Protein AF-H5TYV7-F1 (afdb_monomer)

Radius of gyration: 31.27 Å; Cα contacts (8 Å, |Δi|>4): 71; chains: 1; bounding box: 65×19×109 Å

Solvent-accessible surface area (backbone atoms only — not comparable to full-atom values): 7148 Å² total; per-residue (Å²): 141,59,70,66,67,58,66,39,67,44,71,56,95,59,32,36,39,39,29,73,84,49,53,80,91,67,43,47,66,68,70,84,56,56,87,91,61,62,60,73,48,46,64,88,51,83,47,75,66,42,45,50,51,18,51,52,52,53,51,50,47,46,50,57,33,50,53,50,51,49,54,49,48,52,54,40,50,52,54,46,50,53,52,50,52,52,51,49,53,51,50,52,52,51,52,50,53,53,50,52,51,52,52,52,51,50,53,54,60,73,65,54,77,71,84,76,77,74,82,82,77,134

pLDDT: mean 80.81, std 11.49, range [45.03, 92.44]

Structure (mmCIF, N/CA/C/O backbone):
data_AF-H5TYV7-F1
#
_entry.id   AF-H5TYV7-F1
#
loop_
_atom_site.group_PDB
_atom_site.id
_atom_site.type_symbol
_atom_site.label_atom_id
_atom_site.label_alt_id
_atom_site.label_comp_id
_atom_site.label_asym_id
_atom_site.label_entity_id
_atom_site.label_seq_id
_atom_site.pdbx_PDB_ins_code
_atom_site.Cartn_x
_atom_site.Cartn_y
_atom_site.Cartn_z
_atom_site.occupancy
_atom_site.B_iso_or_equiv
_atom_site.auth_seq_id
_atom_site.auth_comp_id
_atom_site.auth_asym_id
_atom_site.auth_atom_id
_atom_site.pdbx_PDB_model_num
ATOM 1 N N . MET A 1 1 ? -1.244 -3.823 26.826 1.00 45.03 1 MET A N 1
ATOM 2 C CA . MET A 1 1 ? -0.157 -3.272 25.990 1.00 45.03 1 MET A CA 1
ATOM 3 C C . MET A 1 1 ? -0.680 -3.182 24.553 1.00 45.03 1 MET A C 1
ATOM 5 O O . MET A 1 1 ? -0.466 -4.097 23.782 1.00 45.03 1 MET A O 1
ATOM 9 N N . TRP A 1 2 ? -1.477 -2.151 24.234 1.00 47.97 2 TRP A N 1
ATOM 10 C CA . TRP A 1 2 ? -2.261 -2.050 22.974 1.00 47.97 2 TRP A CA 1
ATOM 11 C C . TRP A 1 2 ? -1.951 -0.782 22.172 1.00 47.97 2 TRP A C 1
ATOM 13 O O . TRP A 1 2 ? -1.969 -0.792 20.945 1.00 47.97 2 TRP A O 1
ATOM 23 N N . VAL A 1 3 ? -1.565 0.280 22.885 1.00 54.06 3 VAL A N 1
ATOM 24 C CA . VAL A 1 3 ? -1.019 1.523 22.328 1.00 54.06 3 VAL A CA 1
ATOM 25 C C . VAL A 1 3 ? 0.097 1.276 21.294 1.00 54.06 3 VAL A C 1
ATOM 27 O O . VAL A 1 3 ? 0.045 1.922 20.253 1.00 54.06 3 VAL A O 1
ATOM 30 N N . PRO A 1 4 ? 1.027 0.304 21.470 1.00 57.38 4 PRO A N 1
ATOM 31 C CA . PRO A 1 4 ? 2.107 0.100 20.502 1.00 57.38 4 PRO A CA 1
ATOM 32 C C . PRO A 1 4 ? 1.628 -0.351 19.117 1.00 57.38 4 PRO A C 1
ATOM 34 O O . PRO A 1 4 ? 2.273 -0.039 18.124 1.00 57.38 4 PRO A O 1
ATOM 37 N N . LEU A 1 5 ? 0.505 -1.074 19.027 1.00 59.94 5 LEU A N 1
ATOM 38 C CA . LEU A 1 5 ? 0.009 -1.620 17.758 1.00 59.94 5 LEU A CA 1
ATOM 39 C C . LEU A 1 5 ? -0.611 -0.529 16.880 1.00 59.94 5 LEU A C 1
ATOM 41 O O . LEU A 1 5 ? -0.325 -0.478 15.685 1.00 59.94 5 LEU A O 1
ATOM 45 N N . ALA A 1 6 ? -1.386 0.379 17.480 1.00 62.41 6 ALA A N 1
ATOM 46 C CA . ALA A 1 6 ? -2.004 1.502 16.773 1.00 62.41 6 ALA A CA 1
ATOM 47 C C . ALA A 1 6 ? -0.965 2.518 16.265 1.00 62.41 6 ALA A C 1
ATOM 49 O O . ALA A 1 6 ? -1.133 3.093 15.192 1.00 62.41 6 ALA A O 1
ATOM 50 N N . THR A 1 7 ? 0.129 2.708 17.007 1.00 67.69 7 THR A N 1
ATOM 51 C CA . THR A 1 7 ? 1.205 3.641 16.641 1.00 67.69 7 THR A CA 1
ATOM 52 C C . THR A 1 7 ? 2.333 2.990 15.841 1.00 67.69 7 THR A C 1
ATOM 54 O O . THR A 1 7 ? 3.234 3.692 15.395 1.00 67.69 7 THR A O 1
ATOM 57 N N . SER A 1 8 ? 2.322 1.663 15.670 1.00 75.06 8 SER A N 1
ATOM 58 C CA . SER A 1 8 ? 3.354 0.967 14.896 1.00 75.06 8 SER A CA 1
ATOM 59 C C . SER A 1 8 ? 3.230 1.286 13.411 1.00 75.06 8 SER A C 1
ATOM 61 O O . SER A 1 8 ? 2.139 1.208 12.833 1.00 75.06 8 SER A O 1
ATOM 63 N N . THR A 1 9 ? 4.361 1.604 12.789 1.00 80.31 9 THR A N 1
ATOM 64 C CA . THR A 1 9 ? 4.436 1.736 11.339 1.00 80.31 9 THR A CA 1
ATOM 65 C C . THR A 1 9 ? 4.253 0.373 10.671 1.00 80.31 9 THR A C 1
ATOM 67 O O . THR A 1 9 ? 4.702 -0.661 11.173 1.00 80.31 9 THR A O 1
ATOM 70 N N . MET A 1 10 ? 3.533 0.361 9.555 1.00 84.06 10 MET A N 1
ATOM 71 C CA . MET A 1 10 ? 3.347 -0.791 8.679 1.00 84.06 10 MET A CA 1
ATOM 72 C C . MET A 1 10 ? 4.396 -0.706 7.589 1.00 84.06 10 MET A C 1
ATOM 74 O O . MET A 1 10 ? 4.349 0.185 6.750 1.00 84.06 10 MET A O 1
ATOM 78 N N . ARG A 1 11 ? 5.369 -1.612 7.638 1.00 84.44 11 ARG A N 1
ATOM 79 C CA . ARG A 1 11 ? 6.464 -1.661 6.674 1.00 84.44 11 ARG A CA 1
ATOM 80 C C . ARG A 1 11 ? 6.561 -3.043 6.062 1.00 84.44 11 ARG A C 1
ATOM 82 O O . ARG A 1 11 ? 6.361 -4.042 6.755 1.00 84.44 11 ARG A O 1
ATOM 89 N N . ALA A 1 12 ? 6.893 -3.072 4.784 1.00 83.25 12 ALA A N 1
ATOM 90 C CA . ALA A 1 12 ? 7.288 -4.253 4.035 1.00 83.25 12 ALA A CA 1
ATOM 91 C C . ALA A 1 12 ? 8.548 -3.909 3.218 1.00 83.25 12 ALA A C 1
ATOM 93 O O . ALA A 1 12 ? 8.926 -2.735 3.143 1.00 83.25 12 ALA A O 1
ATOM 94 N N . PRO A 1 13 ? 9.253 -4.895 2.639 1.00 82.75 13 PRO A N 1
ATOM 95 C CA . PRO A 1 13 ? 10.381 -4.610 1.758 1.00 82.75 13 PRO A CA 1
ATOM 96 C C . PRO A 1 13 ? 9.969 -3.633 0.646 1.00 82.75 13 PRO A C 1
ATOM 98 O O . PRO A 1 13 ? 9.086 -3.938 -0.147 1.00 82.75 13 PRO A O 1
ATOM 101 N N . GLY A 1 14 ? 10.577 -2.443 0.627 1.00 82.38 14 GLY A N 1
ATOM 102 C CA . GLY A 1 14 ? 10.293 -1.406 -0.370 1.00 82.38 14 GLY A CA 1
ATOM 103 C C . GLY A 1 14 ? 8.958 -0.666 -0.216 1.00 82.38 14 GLY A C 1
ATOM 104 O O . GLY A 1 14 ? 8.595 0.054 -1.137 1.00 82.38 14 GLY A O 1
ATOM 105 N N . VAL A 1 15 ? 8.229 -0.810 0.902 1.00 88.88 15 VAL A N 1
ATOM 106 C CA . VAL A 1 15 ? 6.930 -0.140 1.134 1.00 88.88 15 VAL A CA 1
ATOM 107 C C . VAL A 1 15 ? 6.815 0.369 2.578 1.00 88.88 15 VAL A C 1
ATOM 109 O O . VAL A 1 15 ? 7.063 -0.381 3.529 1.00 88.88 15 VAL A O 1
ATOM 112 N N . ASP A 1 16 ? 6.390 1.621 2.762 1.00 89.50 16 ASP A N 1
ATOM 113 C CA . ASP A 1 16 ? 6.038 2.212 4.062 1.00 89.50 16 ASP A CA 1
ATOM 114 C C . ASP A 1 16 ? 4.606 2.772 4.021 1.00 89.50 16 ASP A C 1
ATOM 116 O O . ASP A 1 16 ? 4.333 3.793 3.391 1.00 89.50 16 ASP A O 1
ATOM 120 N N . SER A 1 17 ? 3.683 2.101 4.713 1.00 85.62 17 SER A N 1
ATOM 121 C CA . SER A 1 17 ? 2.264 2.481 4.816 1.00 85.62 17 SER A CA 1
ATOM 122 C C . SER A 1 17 ? 1.972 3.384 6.023 1.00 85.62 17 SER A C 1
ATOM 124 O O . SER A 1 17 ? 0.809 3.665 6.338 1.00 85.62 17 SER A O 1
ATOM 126 N N . GLY A 1 18 ? 3.005 3.799 6.764 1.00 84.88 18 GLY A N 1
ATOM 127 C CA . GLY A 1 18 ? 2.864 4.621 7.959 1.00 84.88 18 GLY A CA 1
ATOM 128 C C . GLY A 1 18 ? 2.090 3.932 9.090 1.00 84.88 18 GLY A C 1
ATOM 129 O O . GLY A 1 18 ? 2.070 2.709 9.221 1.00 84.88 18 GLY A O 1
ATOM 130 N N . THR A 1 19 ? 1.487 4.725 9.975 1.00 84.38 19 THR A N 1
ATOM 131 C CA . THR A 1 19 ? 0.671 4.221 11.099 1.00 84.38 19 THR A CA 1
ATOM 132 C C . THR A 1 19 ? -0.787 4.027 10.684 1.00 84.38 19 THR A C 1
ATOM 134 O O . THR A 1 19 ? -1.163 4.385 9.577 1.00 84.38 19 THR A O 1
ATOM 137 N N . ILE A 1 20 ? -1.655 3.518 11.566 1.00 78.94 20 ILE A N 1
ATOM 138 C CA . ILE A 1 20 ? -3.090 3.351 11.249 1.00 78.94 20 ILE A CA 1
ATOM 139 C C . ILE A 1 20 ? -3.824 4.679 10.955 1.00 78.94 20 ILE A C 1
ATOM 141 O O . ILE A 1 20 ? -4.906 4.689 10.374 1.00 78.94 20 ILE A O 1
ATOM 145 N N . PHE A 1 21 ? -3.245 5.808 11.368 1.00 79.06 21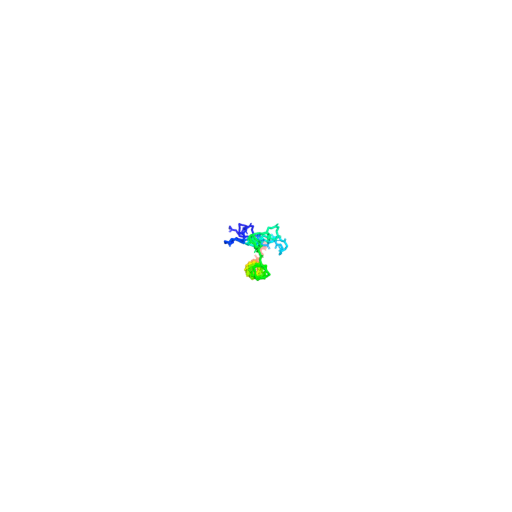 PHE A N 1
ATOM 146 C CA . PHE A 1 21 ? -3.786 7.145 11.114 1.00 79.06 21 PHE A CA 1
ATOM 147 C C . PHE A 1 21 ? -3.233 7.774 9.830 1.00 79.06 21 PHE A C 1
ATOM 149 O O . PHE A 1 21 ? -3.669 8.858 9.449 1.00 79.06 21 PHE A O 1
ATOM 156 N N . ALA A 1 22 ? -2.265 7.121 9.183 1.00 80.81 22 ALA A N 1
ATOM 157 C CA . ALA A 1 22 ? -1.712 7.564 7.915 1.00 80.81 22 ALA A CA 1
ATOM 158 C C . ALA A 1 22 ? -2.784 7.504 6.817 1.00 80.81 22 ALA A C 1
ATOM 160 O O . ALA A 1 22 ? -3.526 6.529 6.709 1.00 80.81 22 ALA A O 1
ATOM 161 N N . SER A 1 23 ? -2.855 8.546 5.995 1.00 79.81 23 SER A N 1
ATOM 162 C CA . SER A 1 23 ? -3.632 8.538 4.757 1.00 79.81 23 SER A CA 1
ATOM 163 C C . SER A 1 23 ? -2.800 7.964 3.616 1.00 79.81 23 SER A C 1
ATOM 165 O O . SER A 1 23 ? -1.569 8.000 3.663 1.00 79.81 23 SER A O 1
ATOM 167 N N . SER A 1 24 ? -3.469 7.526 2.551 1.00 81.00 24 SER A N 1
ATOM 168 C CA . SER A 1 24 ? -2.813 7.030 1.335 1.00 81.00 24 SER A CA 1
ATOM 169 C C . SER A 1 24 ? -1.791 8.003 0.741 1.00 81.00 24 SER A C 1
ATOM 171 O O . SER A 1 24 ? -0.786 7.581 0.188 1.00 81.00 24 SER A O 1
ATOM 173 N N . SER A 1 25 ? -1.982 9.309 0.942 1.00 80.44 25 SER A N 1
ATOM 174 C CA . SER A 1 25 ? -1.044 10.360 0.524 1.00 80.44 25 SER A CA 1
ATOM 175 C C . SER A 1 25 ? 0.311 10.342 1.241 1.00 80.44 25 SER A C 1
ATOM 177 O O . SER A 1 25 ? 1.225 11.045 0.827 1.00 80.44 25 SER A O 1
ATOM 179 N N . SER A 1 26 ? 0.423 9.620 2.356 1.00 83.00 26 SER A N 1
ATOM 180 C CA . SER A 1 26 ? 1.662 9.491 3.134 1.00 83.00 26 SER A CA 1
ATOM 181 C C . SER A 1 26 ? 2.363 8.152 2.931 1.00 83.00 26 SER A C 1
ATOM 183 O O . SER A 1 26 ? 3.434 7.944 3.498 1.00 83.00 26 SER A O 1
ATOM 185 N N . TRP A 1 27 ? 1.769 7.246 2.152 1.00 87.31 27 TRP A N 1
ATOM 186 C CA . TRP A 1 27 ? 2.379 5.961 1.848 1.00 87.31 27 TRP A CA 1
ATOM 187 C C . TRP A 1 27 ? 3.469 6.145 0.805 1.00 87.31 27 TRP A C 1
ATOM 189 O O . TRP A 1 27 ? 3.318 6.915 -0.145 1.00 87.31 27 TRP A O 1
ATOM 199 N N . THR A 1 28 ? 4.573 5.437 0.988 1.00 87.19 28 THR A N 1
ATOM 200 C CA . THR A 1 28 ? 5.702 5.481 0.066 1.00 87.19 28 THR A CA 1
ATOM 201 C C . THR A 1 28 ? 6.072 4.077 -0.375 1.00 87.19 28 THR A C 1
ATOM 203 O O . THR A 1 28 ? 5.902 3.102 0.360 1.00 87.19 28 THR A O 1
ATOM 206 N N . TYR A 1 29 ? 6.588 3.978 -1.594 1.00 89.75 29 TYR A N 1
ATOM 207 C CA . TYR A 1 29 ? 7.198 2.762 -2.102 1.00 89.75 29 TYR A CA 1
ATOM 208 C C . TYR A 1 29 ? 8.507 3.101 -2.811 1.00 89.75 29 TYR A C 1
ATOM 210 O O . TYR A 1 29 ? 8.720 4.227 -3.267 1.00 89.75 29 TYR A O 1
ATOM 218 N N . SER A 1 30 ? 9.408 2.131 -2.864 1.00 87.19 30 SER A N 1
ATOM 219 C CA . SER A 1 30 ? 10.651 2.236 -3.616 1.00 87.19 30 SER A CA 1
ATOM 220 C C . SER A 1 30 ? 10.368 1.967 -5.090 1.00 87.19 30 SER A C 1
ATOM 222 O O . SER A 1 30 ? 10.192 0.815 -5.490 1.00 87.19 30 SER A O 1
ATOM 224 N N . SER A 1 31 ? 10.327 3.036 -5.881 1.00 81.50 31 SER A N 1
ATOM 225 C CA . SER A 1 31 ? 10.328 2.940 -7.339 1.00 81.50 31 SER A CA 1
ATOM 226 C C . SER A 1 31 ? 11.694 2.447 -7.825 1.00 81.50 31 SER A C 1
ATOM 228 O O . SER A 1 31 ? 12.729 2.795 -7.252 1.00 81.50 31 SER A O 1
ATOM 230 N N . SER A 1 32 ? 11.702 1.614 -8.861 1.00 79.81 32 SER A N 1
ATOM 231 C CA . SER A 1 32 ? 12.925 1.270 -9.599 1.00 79.81 32 SER A CA 1
ATOM 232 C C . SER A 1 32 ? 13.035 2.016 -10.925 1.00 79.81 32 SER A C 1
ATOM 234 O O . SER A 1 32 ? 13.976 1.761 -11.670 1.00 79.81 32 SER A O 1
ATOM 236 N N . PHE A 1 33 ? 12.056 2.857 -11.252 1.00 80.38 33 PHE A N 1
ATOM 237 C CA . PHE A 1 33 ? 12.051 3.661 -12.459 1.00 80.38 33 PHE A CA 1
ATOM 238 C C . PHE A 1 33 ? 12.414 5.099 -12.087 1.00 80.38 33 PHE A C 1
ATOM 240 O O . PHE A 1 33 ? 11.647 5.792 -11.418 1.00 80.38 33 PHE A O 1
ATOM 247 N N . ASP A 1 34 ? 13.588 5.563 -12.513 1.00 79.12 34 ASP A N 1
ATOM 248 C CA . ASP A 1 34 ? 13.968 6.960 -12.311 1.00 79.12 34 ASP A CA 1
ATOM 249 C C . ASP A 1 34 ? 13.505 7.813 -13.492 1.00 79.12 34 ASP A C 1
ATOM 251 O O . ASP A 1 34 ? 14.145 7.881 -14.541 1.00 79.12 34 ASP A O 1
ATOM 255 N N . ALA A 1 35 ? 12.388 8.513 -13.303 1.00 73.44 35 ALA A N 1
ATOM 256 C CA . ALA A 1 35 ? 11.871 9.443 -14.300 1.00 73.44 35 ALA A CA 1
ATOM 257 C C . ALA A 1 35 ? 12.838 10.609 -14.605 1.00 73.44 35 ALA A C 1
ATOM 259 O O . ALA A 1 35 ? 12.701 11.244 -15.652 1.00 73.44 35 ALA A O 1
ATOM 260 N N . ASN A 1 36 ? 13.802 10.903 -13.723 1.00 77.00 36 ASN A N 1
ATOM 261 C CA . ASN A 1 36 ? 14.783 11.971 -13.927 1.00 77.00 36 ASN A CA 1
ATOM 262 C C . ASN A 1 36 ? 15.999 11.524 -14.748 1.00 77.00 36 ASN A C 1
ATOM 264 O O . ASN A 1 36 ? 16.693 12.386 -15.285 1.00 77.00 36 ASN A O 1
ATOM 268 N N . ASP A 1 37 ? 16.243 10.215 -14.874 1.00 77.31 37 ASP A N 1
ATOM 269 C CA . ASP A 1 37 ? 17.359 9.659 -15.645 1.00 77.31 37 ASP A CA 1
ATOM 270 C C . ASP A 1 37 ? 16.899 8.597 -16.650 1.00 77.31 37 ASP A C 1
ATOM 272 O O . ASP A 1 37 ? 17.291 7.429 -16.641 1.00 77.31 37 ASP A O 1
ATOM 276 N N . THR A 1 38 ? 16.075 9.047 -17.593 1.00 79.25 38 THR A N 1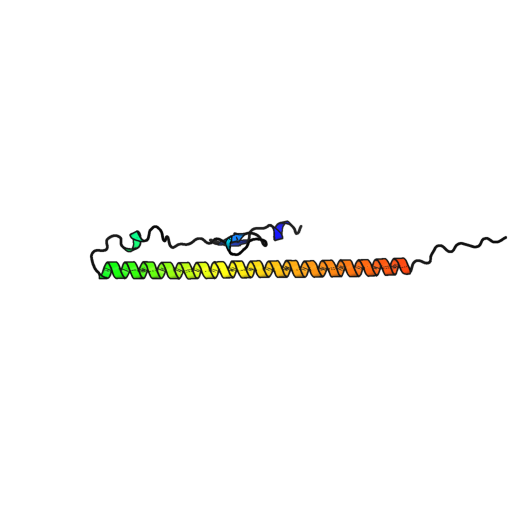
ATOM 277 C CA . THR A 1 38 ? 15.690 8.239 -18.758 1.00 79.25 38 THR A CA 1
ATOM 278 C C . THR A 1 38 ? 16.791 8.165 -19.820 1.00 79.25 38 THR A C 1
ATOM 280 O O . THR A 1 38 ? 16.638 7.453 -20.811 1.00 79.25 38 THR A O 1
ATOM 283 N N . SER A 1 39 ? 17.904 8.885 -19.636 1.00 80.31 39 SER A N 1
ATOM 284 C CA . SER A 1 39 ? 18.986 8.978 -20.622 1.00 80.31 39 SER A CA 1
ATOM 285 C C . SER A 1 39 ? 19.718 7.649 -20.818 1.00 80.31 39 SER A C 1
ATOM 287 O O . SER A 1 39 ? 20.107 7.318 -21.937 1.00 80.31 39 SER A O 1
ATOM 289 N N . SER A 1 40 ? 19.792 6.849 -19.752 1.00 82.69 40 SER A N 1
ATOM 290 C CA . SER A 1 40 ? 20.361 5.499 -19.733 1.00 82.69 40 SER A CA 1
ATOM 291 C C . SER A 1 40 ? 19.733 4.541 -20.755 1.00 82.69 40 SER A C 1
ATOM 293 O O . SER A 1 40 ? 20.430 3.685 -21.295 1.00 82.69 40 SER A O 1
ATOM 295 N N . TYR A 1 41 ? 18.450 4.712 -21.091 1.00 80.81 41 TYR A N 1
ATOM 296 C CA . TYR A 1 41 ? 17.756 3.883 -22.086 1.00 80.81 41 TYR A CA 1
ATOM 297 C C . TYR A 1 41 ? 18.170 4.178 -23.529 1.00 80.81 41 TYR A C 1
ATOM 299 O O . TYR A 1 41 ? 17.928 3.364 -24.418 1.00 80.81 41 TYR A O 1
ATOM 307 N N . TYR A 1 42 ? 18.777 5.338 -23.770 1.00 84.19 42 TYR A N 1
ATOM 308 C CA . TYR A 1 42 ? 19.174 5.802 -25.099 1.00 84.19 42 TYR A CA 1
ATOM 309 C C . TYR A 1 42 ? 20.694 5.928 -25.238 1.00 84.19 42 TYR A C 1
ATOM 311 O O . TYR A 1 42 ? 21.178 6.412 -26.265 1.00 84.19 42 TYR A O 1
ATOM 319 N N . ASP A 1 43 ? 21.450 5.510 -24.220 1.00 86.06 43 ASP A N 1
ATOM 320 C CA . ASP A 1 43 ? 22.902 5.609 -24.237 1.00 86.06 43 ASP A CA 1
ATOM 321 C C . ASP A 1 43 ? 23.487 4.744 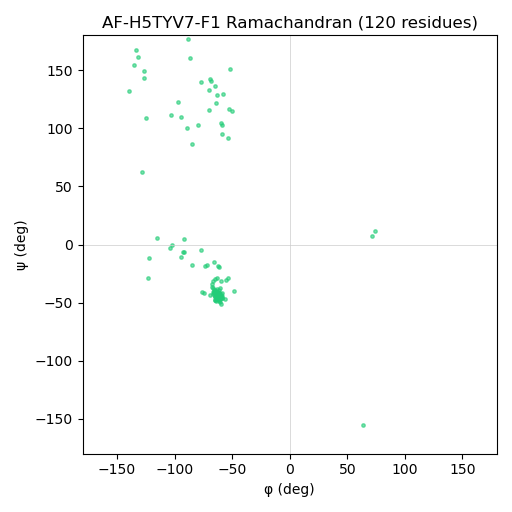-25.365 1.00 86.06 43 ASP A C 1
ATOM 323 O O . ASP A 1 43 ? 23.141 3.574 -25.538 1.00 86.06 43 ASP A O 1
ATOM 327 N N . GLY A 1 44 ? 24.338 5.351 -26.191 1.00 80.56 44 GLY A N 1
ATOM 328 C CA . GLY A 1 44 ? 24.911 4.706 -27.376 1.00 80.56 44 GLY A CA 1
ATOM 329 C C . GLY A 1 44 ? 23.948 4.461 -28.549 1.00 80.56 44 GLY A C 1
ATOM 330 O O . GLY A 1 44 ? 24.357 3.820 -29.519 1.00 80.56 44 GLY A O 1
ATOM 331 N N . ALA A 1 45 ? 22.708 4.966 -28.517 1.00 84.38 45 ALA A N 1
ATOM 332 C CA . ALA A 1 45 ? 21.767 4.805 -29.627 1.00 84.38 45 ALA A CA 1
ATOM 333 C C . ALA A 1 45 ? 22.271 5.518 -30.895 1.00 84.38 45 ALA A C 1
ATOM 335 O O . ALA A 1 45 ? 22.505 6.728 -30.902 1.00 84.38 45 ALA A O 1
ATOM 336 N N . SER A 1 46 ? 22.431 4.767 -31.987 1.00 87.38 46 SER A N 1
ATOM 337 C CA . SER A 1 46 ? 23.001 5.274 -33.248 1.00 87.38 46 SER A CA 1
ATOM 338 C C . SER A 1 46 ? 22.070 5.107 -34.449 1.00 87.38 46 SER A C 1
ATOM 340 O O . SER A 1 46 ? 22.300 5.694 -35.508 1.00 87.38 46 SER A O 1
ATOM 342 N N . SER A 1 47 ? 20.996 4.335 -34.281 1.00 89.31 47 SER A N 1
ATOM 343 C CA . SER A 1 47 ? 19.991 4.056 -35.298 1.00 89.31 47 SER A CA 1
ATOM 344 C C . SER A 1 47 ? 18.569 4.252 -34.767 1.00 89.31 47 SER A C 1
ATOM 346 O O . SER A 1 47 ? 18.317 4.235 -33.563 1.00 89.31 47 SER A O 1
ATOM 348 N N . GLU A 1 48 ? 17.607 4.398 -35.679 1.00 86.75 48 GLU A N 1
ATOM 349 C CA . GLU A 1 48 ? 16.181 4.478 -35.331 1.00 86.75 48 GLU A CA 1
ATOM 350 C C . GLU A 1 48 ? 15.692 3.215 -34.597 1.00 86.75 48 GLU A C 1
ATOM 352 O O . GLU A 1 48 ? 14.834 3.292 -33.718 1.00 86.75 48 GLU A O 1
ATOM 357 N N . ALA A 1 49 ? 16.285 2.057 -34.908 1.00 89.31 49 ALA A N 1
ATOM 358 C CA . ALA A 1 49 ? 16.002 0.808 -34.213 1.00 89.31 49 ALA A CA 1
ATOM 359 C C . ALA A 1 49 ? 16.473 0.843 -32.749 1.00 89.31 49 ALA A C 1
ATOM 361 O O . ALA A 1 49 ? 15.724 0.409 -31.875 1.00 89.31 49 ALA A O 1
ATOM 362 N N . ASP A 1 50 ? 17.652 1.411 -32.471 1.00 86.81 50 ASP A N 1
ATOM 363 C CA . ASP A 1 50 ? 18.184 1.537 -31.105 1.00 86.81 50 ASP A CA 1
ATOM 364 C C . ASP A 1 50 ? 17.314 2.469 -30.258 1.00 86.81 50 ASP A C 1
ATOM 366 O O . ASP A 1 50 ? 16.983 2.156 -29.117 1.00 86.81 50 ASP A O 1
ATOM 370 N N . ILE A 1 51 ? 16.873 3.589 -30.842 1.00 87.25 51 ILE A N 1
ATOM 371 C CA . ILE A 1 51 ? 15.973 4.537 -30.172 1.00 87.25 51 ILE A CA 1
ATOM 372 C C . ILE A 1 51 ? 14.641 3.859 -29.841 1.00 87.25 51 ILE A C 1
ATOM 374 O O . ILE A 1 51 ? 14.116 4.019 -28.739 1.00 87.25 51 ILE A O 1
ATOM 378 N N . ARG A 1 52 ? 14.091 3.078 -30.777 1.00 89.69 52 ARG A N 1
ATOM 379 C CA . ARG A 1 52 ? 12.844 2.342 -30.553 1.00 89.69 52 ARG A CA 1
ATOM 380 C C . ARG A 1 52 ? 12.995 1.275 -29.469 1.00 89.69 52 ARG A C 1
ATOM 382 O O . ARG A 1 52 ? 12.099 1.148 -28.640 1.00 89.69 52 ARG A O 1
ATOM 389 N N . ALA A 1 53 ? 14.111 0.550 -29.455 1.00 87.44 53 ALA A N 1
ATOM 390 C CA . ALA A 1 53 ? 14.405 -0.443 -28.426 1.00 87.44 53 ALA A CA 1
ATOM 391 C C . ALA A 1 53 ? 14.559 0.203 -27.037 1.00 87.44 53 ALA A C 1
ATOM 393 O O . ALA A 1 53 ? 13.989 -0.294 -26.068 1.00 87.44 53 ALA A O 1
ATOM 394 N N . GLY A 1 54 ? 15.253 1.342 -26.950 1.00 87.31 54 GLY A N 1
ATOM 395 C CA . GLY A 1 54 ? 15.371 2.129 -25.719 1.00 87.31 54 GLY A CA 1
ATOM 396 C C . GLY A 1 54 ? 14.020 2.632 -25.208 1.00 87.31 54 GLY A C 1
ATOM 397 O O . GLY A 1 54 ? 13.702 2.495 -24.026 1.00 87.31 54 GLY A O 1
ATOM 398 N N . ALA A 1 55 ? 13.172 3.131 -26.111 1.00 87.06 55 ALA A N 1
ATOM 399 C CA . ALA A 1 55 ? 11.816 3.550 -25.771 1.00 87.06 55 ALA A CA 1
ATOM 400 C C . ALA A 1 55 ? 10.975 2.383 -25.231 1.00 87.06 55 ALA A C 1
ATOM 402 O O . ALA A 1 55 ? 10.333 2.523 -24.190 1.00 87.06 55 ALA A O 1
ATOM 403 N N . GLU A 1 56 ? 11.011 1.223 -25.888 1.00 89.25 56 GLU A N 1
ATOM 404 C CA . GLU A 1 56 ? 10.285 0.026 -25.451 1.00 89.25 56 GLU A CA 1
ATOM 405 C C . GLU A 1 56 ? 10.763 -0.467 -24.077 1.00 89.25 56 GLU A C 1
ATOM 407 O O . GLU A 1 56 ? 9.932 -0.766 -23.219 1.00 89.25 56 GLU A O 1
ATOM 412 N N . ALA A 1 57 ? 12.076 -0.451 -23.824 1.00 87.62 57 ALA A N 1
ATOM 413 C CA . ALA A 1 57 ? 12.648 -0.780 -22.519 1.00 87.62 57 ALA A CA 1
ATOM 414 C C . ALA A 1 57 ? 12.190 0.196 -21.422 1.00 87.62 57 ALA A C 1
ATOM 416 O O . ALA A 1 57 ? 11.741 -0.240 -20.363 1.00 87.62 57 ALA A O 1
ATOM 417 N N . SER A 1 58 ? 12.213 1.506 -21.695 1.00 87.38 58 SER A N 1
ATOM 418 C CA . SER A 1 58 ? 11.757 2.515 -20.729 1.00 87.38 58 SER A CA 1
ATOM 419 C C . SER A 1 58 ? 10.268 2.376 -20.391 1.00 87.38 58 SER A C 1
ATOM 421 O O . SER A 1 58 ? 9.876 2.517 -19.235 1.00 87.38 58 SER A O 1
ATOM 423 N N . ILE A 1 59 ? 9.432 2.043 -21.382 1.00 88.12 59 ILE A N 1
ATOM 424 C CA . ILE A 1 59 ? 7.993 1.824 -21.192 1.00 88.12 59 ILE A CA 1
ATOM 425 C C . ILE A 1 59 ? 7.749 0.548 -20.391 1.00 88.12 59 ILE A C 1
ATOM 427 O O . ILE A 1 59 ? 6.904 0.542 -19.497 1.00 88.12 59 ILE A O 1
ATOM 431 N N . HIS A 1 60 ? 8.474 -0.526 -20.699 1.00 89.62 60 HIS A N 1
ATOM 432 C CA . HIS A 1 60 ? 8.363 -1.784 -19.973 1.00 89.62 60 HIS A CA 1
ATOM 433 C C . HIS A 1 60 ? 8.730 -1.611 -18.493 1.00 89.62 60 HIS A C 1
ATOM 435 O O . HIS A 1 60 ? 7.975 -2.041 -17.620 1.00 89.62 60 HIS A O 1
ATOM 441 N N . ASP A 1 61 ? 9.839 -0.932 -18.200 1.00 87.81 61 ASP A N 1
ATOM 442 C CA . ASP A 1 61 ? 10.258 -0.664 -16.823 1.00 87.81 61 ASP A CA 1
ATOM 443 C C . ASP A 1 61 ? 9.280 0.256 -16.093 1.00 87.81 61 ASP A C 1
ATOM 445 O O . ASP A 1 61 ? 8.962 0.010 -14.928 1.00 87.81 61 ASP A O 1
ATOM 449 N N . TRP A 1 62 ? 8.749 1.270 -16.779 1.00 86.56 62 TRP A N 1
ATOM 450 C CA . TRP A 1 62 ? 7.715 2.140 -16.228 1.00 86.56 62 TRP A CA 1
ATOM 451 C C . TRP A 1 62 ? 6.440 1.364 -15.874 1.00 86.56 62 TRP A C 1
ATOM 453 O O . TRP A 1 62 ? 5.921 1.514 -14.770 1.00 86.56 62 TRP A O 1
ATOM 463 N N . LEU A 1 63 ? 5.958 0.487 -16.760 1.00 89.25 63 LEU A N 1
ATOM 464 C CA . LEU A 1 63 ? 4.797 -0.368 -16.485 1.00 89.25 63 LEU A CA 1
ATOM 465 C C . LEU A 1 63 ? 5.057 -1.317 -15.310 1.00 89.25 63 LEU A C 1
ATOM 467 O O . LEU A 1 63 ? 4.228 -1.424 -14.410 1.00 89.25 63 LEU A O 1
ATOM 471 N N . ALA A 1 64 ? 6.230 -1.950 -15.270 1.00 88.56 64 ALA A N 1
ATOM 472 C CA . ALA A 1 64 ? 6.617 -2.824 -14.167 1.00 88.56 64 ALA A CA 1
ATOM 473 C C . ALA A 1 64 ? 6.734 -2.076 -12.827 1.00 88.56 64 ALA A C 1
ATOM 475 O O . ALA A 1 64 ? 6.573 -2.675 -11.759 1.00 88.56 64 ALA A O 1
ATOM 476 N N . ASP A 1 65 ? 7.066 -0.785 -12.856 1.00 88.44 65 ASP A N 1
ATOM 477 C CA . ASP A 1 65 ? 7.096 0.072 -11.673 1.00 88.44 65 ASP A CA 1
ATOM 478 C C . ASP A 1 65 ? 5.691 0.487 -11.224 1.00 88.44 65 ASP A C 1
ATOM 480 O O . ASP A 1 65 ? 5.385 0.410 -10.034 1.00 88.44 65 ASP A O 1
ATOM 484 N N . VAL A 1 66 ? 4.805 0.817 -12.169 1.00 86.31 66 VAL A N 1
ATOM 485 C CA . VAL A 1 66 ? 3.381 1.084 -11.905 1.00 86.31 66 VAL A CA 1
ATOM 486 C C . VAL A 1 66 ? 2.707 -0.127 -11.262 1.00 86.31 66 VAL A C 1
ATOM 488 O O . VAL A 1 66 ? 2.027 0.033 -10.247 1.00 86.31 66 VAL A O 1
ATOM 491 N N . ASP A 1 67 ? 2.937 -1.332 -11.784 1.00 88.19 67 ASP A N 1
ATOM 492 C CA . ASP A 1 67 ? 2.385 -2.568 -11.216 1.00 88.19 67 ASP A CA 1
ATOM 493 C C . ASP A 1 67 ? 2.884 -2.809 -9.783 1.00 88.19 67 ASP A C 1
ATOM 495 O O . ASP A 1 67 ? 2.112 -3.192 -8.899 1.00 88.19 67 ASP A O 1
ATOM 499 N N . ARG A 1 68 ? 4.164 -2.524 -9.505 1.00 85.56 68 ARG A N 1
ATOM 500 C CA . ARG A 1 68 ? 4.708 -2.574 -8.137 1.00 85.56 68 ARG A CA 1
ATOM 501 C C . ARG A 1 68 ? 4.096 -1.517 -7.228 1.00 85.56 68 ARG A C 1
ATOM 503 O O . ARG A 1 68 ? 3.797 -1.825 -6.075 1.00 85.56 68 ARG A O 1
ATOM 510 N N . GLY A 1 69 ? 3.886 -0.304 -7.730 1.00 85.62 69 GLY A N 1
ATOM 511 C CA . GLY A 1 69 ? 3.199 0.763 -7.008 1.00 85.62 69 GLY A CA 1
ATOM 512 C C . GLY A 1 69 ? 1.757 0.388 -6.657 1.00 85.62 69 GLY A C 1
ATOM 513 O O . GLY A 1 69 ? 1.327 0.611 -5.526 1.00 85.62 69 GLY A O 1
ATOM 514 N N . ALA A 1 70 ? 1.031 -0.243 -7.583 1.00 87.12 70 ALA A N 1
ATOM 515 C CA . ALA A 1 70 ? -0.325 -0.740 -7.355 1.00 87.12 70 ALA A CA 1
ATOM 516 C C . ALA A 1 70 ? -0.352 -1.862 -6.304 1.00 87.12 70 ALA A C 1
ATOM 518 O O . ALA A 1 70 ? -1.097 -1.772 -5.332 1.00 87.12 70 ALA A O 1
ATOM 519 N N . ALA A 1 71 ? 0.531 -2.858 -6.421 1.00 86.81 71 ALA A N 1
ATOM 520 C CA . ALA A 1 71 ? 0.646 -3.923 -5.424 1.00 86.81 71 ALA A CA 1
ATOM 521 C C . ALA A 1 71 ? 1.024 -3.384 -4.029 1.00 86.81 71 ALA A C 1
ATOM 523 O O . ALA A 1 71 ? 0.520 -3.860 -3.009 1.00 86.81 71 ALA A O 1
ATOM 524 N N . ALA A 1 72 ? 1.892 -2.368 -3.970 1.00 87.81 72 ALA A N 1
ATOM 525 C CA . ALA A 1 72 ? 2.229 -1.680 -2.729 1.00 87.81 72 ALA A CA 1
ATOM 526 C C . ALA A 1 72 ? 1.012 -0.956 -2.137 1.00 87.81 72 ALA A C 1
ATOM 528 O O . ALA A 1 72 ? 0.791 -1.040 -0.929 1.00 87.81 72 ALA A O 1
ATOM 529 N N . PHE A 1 73 ? 0.216 -0.277 -2.966 1.00 87.44 73 PHE A N 1
ATOM 530 C CA . PHE A 1 73 ? -1.019 0.374 -2.538 1.00 87.44 73 PHE A CA 1
ATOM 531 C C . PHE A 1 73 ? -2.022 -0.633 -1.965 1.00 87.44 73 PHE A C 1
ATOM 533 O O . PHE A 1 73 ? -2.493 -0.426 -0.848 1.00 87.44 73 PHE A O 1
ATOM 540 N N . ASP A 1 74 ? -2.281 -1.737 -2.668 1.00 87.75 74 ASP A N 1
ATOM 541 C CA . ASP A 1 74 ? -3.215 -2.779 -2.224 1.00 87.75 74 ASP A CA 1
ATOM 542 C C . ASP A 1 74 ? -2.779 -3.387 -0.886 1.00 87.75 74 ASP A C 1
ATOM 544 O O . ASP A 1 74 ? -3.585 -3.520 0.035 1.00 87.75 74 ASP A O 1
ATOM 548 N N . TYR A 1 75 ? -1.479 -3.661 -0.721 1.00 87.94 75 TYR A N 1
ATOM 549 C CA . TYR A 1 75 ? -0.927 -4.116 0.557 1.00 87.94 75 TYR A CA 1
ATOM 550 C C . TYR A 1 75 ? -1.180 -3.111 1.692 1.00 87.94 75 TYR A C 1
ATOM 552 O O . TYR A 1 75 ? -1.546 -3.492 2.810 1.00 87.94 75 TYR A O 1
ATOM 560 N N . CYS A 1 76 ? -0.970 -1.818 1.428 1.00 87.62 76 CYS A N 1
ATOM 561 C CA . CYS A 1 76 ? -1.206 -0.767 2.415 1.00 87.62 76 CYS A CA 1
ATOM 562 C C . CYS A 1 76 ? -2.692 -0.675 2.783 1.00 87.62 76 CYS A C 1
ATOM 564 O O . CYS A 1 76 ? -3.018 -0.573 3.969 1.00 87.62 76 CYS A O 1
ATOM 566 N N . ASP A 1 77 ? -3.576 -0.728 1.787 1.00 88.62 77 ASP A N 1
ATOM 567 C CA . ASP A 1 77 ? -5.021 -0.622 1.970 1.00 88.62 77 ASP A CA 1
ATOM 568 C C . ASP A 1 77 ? -5.576 -1.807 2.765 1.00 88.62 77 ASP A C 1
ATOM 570 O O . ASP A 1 77 ? -6.248 -1.613 3.783 1.00 88.62 77 ASP A O 1
ATOM 574 N N . GLU A 1 78 ? -5.191 -3.030 2.398 1.00 87.94 78 GLU A N 1
ATOM 575 C CA . GLU A 1 78 ? -5.595 -4.243 3.107 1.00 87.94 78 GLU A CA 1
ATOM 576 C C . GLU A 1 78 ? -5.129 -4.201 4.567 1.00 87.94 78 GLU A C 1
ATOM 578 O O . GLU A 1 78 ? -5.913 -4.432 5.493 1.00 87.94 78 GLU A O 1
ATOM 583 N N . ARG A 1 79 ? -3.879 -3.790 4.819 1.00 85.44 79 ARG A N 1
ATOM 584 C CA . ARG A 1 79 ? -3.347 -3.712 6.186 1.00 85.44 79 ARG A CA 1
ATOM 585 C C . ARG A 1 79 ? -4.035 -2.643 7.034 1.00 85.44 79 ARG A C 1
ATOM 587 O O . ARG A 1 79 ? -4.246 -2.857 8.236 1.00 85.44 79 ARG A O 1
ATOM 594 N N . HIS A 1 80 ? -4.376 -1.501 6.440 1.00 86.69 80 HIS A N 1
ATOM 595 C CA . HIS A 1 80 ? -5.148 -0.445 7.101 1.00 86.69 80 HIS A CA 1
ATOM 596 C C . HIS A 1 80 ? -6.576 -0.900 7.399 1.00 86.69 80 HIS A C 1
ATOM 598 O O . HIS A 1 80 ? -7.062 -0.669 8.510 1.00 86.69 80 HIS A O 1
ATOM 604 N N . SER A 1 81 ? -7.221 -1.583 6.454 1.00 85.62 81 SER A N 1
ATOM 605 C CA . SER A 1 81 ? -8.553 -2.166 6.621 1.00 85.62 81 SER A CA 1
ATOM 606 C C . SER A 1 81 ? -8.578 -3.179 7.769 1.00 85.62 81 SER A C 1
ATOM 608 O O . SER A 1 81 ? -9.341 -3.013 8.726 1.00 85.62 81 SER A O 1
ATOM 610 N N . ASP A 1 82 ? -7.648 -4.135 7.775 1.00 84.31 82 ASP A N 1
ATOM 611 C CA . ASP A 1 82 ? -7.506 -5.150 8.824 1.00 84.31 82 ASP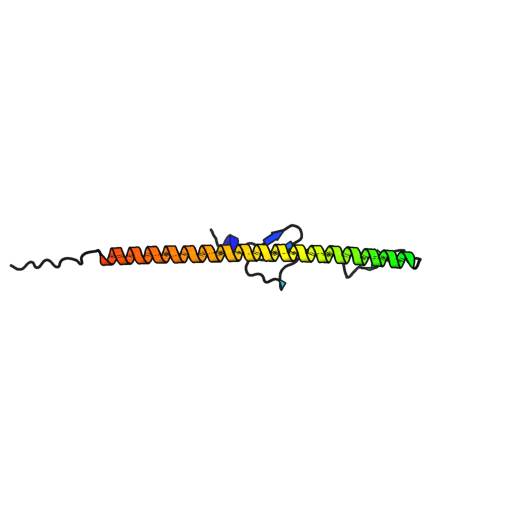 A CA 1
ATOM 612 C C . ASP A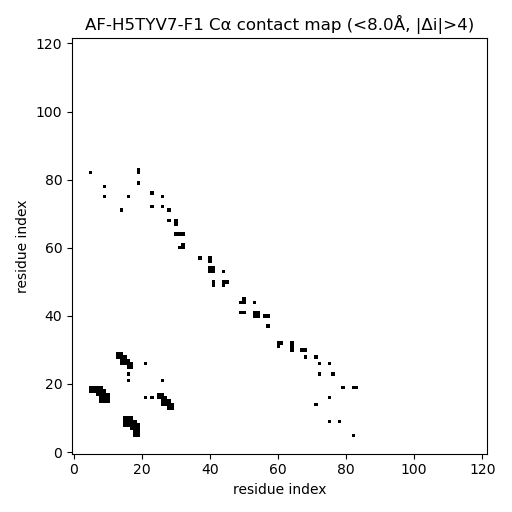 1 82 ? -7.343 -4.535 10.215 1.00 84.31 82 ASP A C 1
ATOM 614 O O . ASP A 1 82 ? -8.010 -4.920 11.182 1.00 84.31 82 ASP A O 1
ATOM 618 N N . ARG A 1 83 ? -6.459 -3.537 10.343 1.00 81.56 83 ARG A N 1
ATOM 619 C CA . ARG A 1 83 ? -6.236 -2.866 11.628 1.00 81.56 83 ARG A CA 1
ATOM 620 C C . ARG A 1 83 ? -7.459 -2.067 12.070 1.00 81.56 83 ARG A C 1
ATOM 622 O O . ARG A 1 83 ? -7.752 -2.046 13.267 1.00 81.56 83 ARG A O 1
ATOM 629 N N . ARG A 1 84 ? -8.193 -1.437 11.148 1.00 81.31 84 ARG A N 1
ATOM 630 C CA . ARG A 1 84 ? -9.453 -0.745 11.468 1.00 81.31 84 ARG A CA 1
ATOM 631 C C . ARG A 1 84 ? -10.501 -1.727 11.981 1.00 81.31 84 ARG A C 1
ATOM 633 O O . ARG A 1 84 ? -11.090 -1.471 13.030 1.00 81.31 84 ARG A O 1
ATOM 640 N N . VAL A 1 85 ? -10.686 -2.866 11.316 1.00 84.12 85 VAL A N 1
ATOM 641 C CA . VAL A 1 85 ? -11.618 -3.923 11.750 1.00 84.12 85 VAL A CA 1
ATOM 642 C C . VAL A 1 85 ? -11.225 -4.475 13.123 1.00 84.12 85 VAL A C 1
ATOM 644 O O . VAL A 1 85 ? -12.075 -4.615 14.009 1.00 84.12 85 VAL A O 1
ATOM 647 N N . MET A 1 86 ? -9.933 -4.717 13.353 1.00 82.12 86 MET A N 1
ATOM 648 C CA . MET A 1 86 ? -9.419 -5.141 14.657 1.00 82.12 86 MET A CA 1
ATOM 649 C C . MET A 1 86 ? -9.735 -4.111 15.756 1.00 82.12 86 MET A C 1
ATOM 651 O O . MET A 1 86 ? -10.215 -4.479 16.827 1.00 82.12 86 MET A O 1
ATOM 655 N N . LEU A 1 87 ? -9.505 -2.817 15.512 1.00 82.94 87 LEU A N 1
ATOM 656 C CA . LEU A 1 87 ? -9.811 -1.778 16.501 1.00 82.94 87 LEU A CA 1
ATOM 657 C C . LEU A 1 87 ? -11.312 -1.647 16.769 1.00 82.94 87 LEU A C 1
ATOM 659 O O . LEU A 1 87 ? -11.708 -1.494 17.924 1.00 82.94 87 LEU A O 1
ATOM 663 N N . ILE A 1 88 ? -12.146 -1.732 15.732 1.00 83.69 88 ILE A N 1
ATOM 664 C CA . ILE A 1 88 ? -13.606 -1.670 15.875 1.00 83.69 88 ILE A CA 1
ATOM 665 C C . ILE A 1 88 ? -14.106 -2.862 16.693 1.00 83.69 88 ILE A C 1
ATOM 667 O O . ILE A 1 88 ? -14.845 -2.672 17.657 1.00 83.69 88 ILE A O 1
ATOM 671 N N . SER A 1 89 ? -13.677 -4.081 16.360 1.00 82.94 89 SER A N 1
ATOM 672 C CA . SER A 1 89 ? -14.088 -5.294 17.081 1.00 82.94 89 SER A CA 1
ATOM 673 C C . SER A 1 89 ? -13.667 -5.266 18.554 1.00 82.94 89 SER A C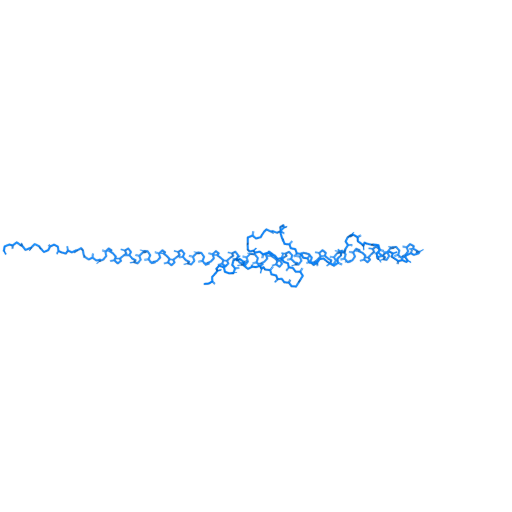 1
ATOM 675 O O . SER A 1 89 ? -14.477 -5.579 19.430 1.00 82.94 89 SER A O 1
ATOM 677 N N . LEU A 1 90 ? -12.452 -4.797 18.854 1.00 84.56 90 LEU A N 1
ATOM 678 C CA . LEU A 1 90 ? -11.993 -4.566 20.227 1.00 84.56 90 LEU A CA 1
ATOM 679 C C . LEU A 1 90 ? -12.819 -3.498 20.950 1.00 84.56 90 LEU A C 1
ATOM 681 O O . LEU A 1 90 ? -13.199 -3.699 22.105 1.00 84.56 90 LEU A O 1
ATOM 685 N N . GLY A 1 91 ? -13.117 -2.380 20.285 1.00 84.56 91 GLY A N 1
ATOM 686 C CA . GLY A 1 91 ? -13.955 -1.316 20.837 1.00 84.56 91 GLY A CA 1
ATOM 687 C C . GLY A 1 91 ? -15.353 -1.819 21.196 1.00 84.56 91 GLY A C 1
ATOM 688 O O . GLY A 1 91 ? -15.831 -1.579 22.305 1.00 84.56 91 GLY A O 1
ATOM 689 N N . VAL A 1 92 ? -15.977 -2.594 20.306 1.00 89.12 92 VAL A N 1
ATOM 690 C CA . VAL A 1 92 ? -17.283 -3.224 20.549 1.00 89.12 92 VAL A CA 1
ATOM 691 C C . VAL A 1 92 ? -17.214 -4.187 21.733 1.00 89.12 92 VAL A C 1
ATOM 693 O O . VAL A 1 92 ? -18.045 -4.098 22.637 1.00 89.12 92 VAL A O 1
ATOM 696 N N . ALA A 1 93 ? -16.209 -5.066 21.785 1.00 88.44 93 ALA A N 1
ATOM 697 C CA . ALA A 1 93 ? -16.040 -6.000 22.898 1.00 88.44 93 ALA A CA 1
ATOM 698 C C . ALA A 1 93 ? -15.881 -5.272 24.245 1.00 88.44 93 ALA A C 1
ATOM 700 O O . ALA A 1 93 ? -16.499 -5.662 25.238 1.00 88.44 93 ALA A O 1
ATOM 701 N N . ALA A 1 94 ? -15.111 -4.181 24.277 1.00 89.19 94 ALA A N 1
ATOM 702 C CA . ALA A 1 94 ? -14.931 -3.364 25.473 1.00 89.19 94 ALA A CA 1
ATOM 703 C C . ALA A 1 94 ? -16.247 -2.720 25.940 1.00 89.19 94 ALA A C 1
ATOM 705 O O . ALA A 1 94 ? -16.565 -2.772 27.130 1.00 89.19 94 ALA A O 1
ATOM 706 N N . VAL A 1 95 ? -17.041 -2.166 25.017 1.00 91.00 95 VAL A N 1
ATOM 707 C CA . VAL A 1 95 ? -18.353 -1.574 25.330 1.00 91.00 95 VAL A CA 1
ATOM 708 C C . VAL A 1 95 ? -19.321 -2.628 25.865 1.00 91.00 95 VAL A C 1
ATOM 710 O O . VAL A 1 95 ? -20.001 -2.383 26.861 1.00 91.00 95 VAL A O 1
ATOM 713 N N . VAL A 1 96 ? 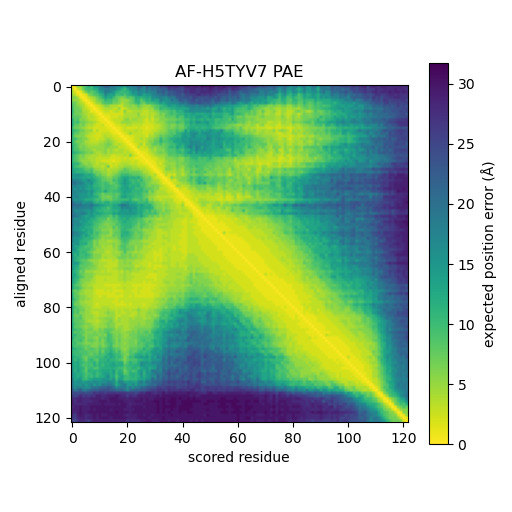-19.355 -3.819 25.262 1.00 92.44 96 VAL A N 1
ATOM 714 C CA . VAL A 1 96 ? -20.203 -4.926 25.729 1.00 92.44 96 VAL A CA 1
ATOM 715 C C . VAL A 1 96 ? -19.813 -5.350 27.143 1.00 92.44 96 VAL A C 1
ATOM 717 O O . VAL A 1 96 ? -20.678 -5.445 28.013 1.00 92.44 96 VAL A O 1
ATOM 720 N N . LEU A 1 97 ? -18.520 -5.556 27.407 1.00 91.88 97 LEU A N 1
ATOM 721 C CA . LEU A 1 97 ? -18.033 -5.939 28.735 1.00 91.88 97 LEU A CA 1
ATOM 722 C C . LEU A 1 97 ? -18.353 -4.877 29.792 1.00 91.88 97 LEU A C 1
ATOM 724 O O . LEU A 1 97 ? -18.819 -5.226 30.880 1.00 91.88 97 LEU A O 1
ATOM 728 N N . ALA A 1 98 ? -18.161 -3.596 29.468 1.00 90.94 98 ALA A N 1
ATOM 729 C CA . ALA A 1 98 ? -18.516 -2.477 30.340 1.00 90.94 98 ALA A CA 1
ATOM 730 C C . ALA A 1 98 ? -20.030 -2.420 30.610 1.00 90.94 98 ALA A C 1
ATOM 732 O O . ALA A 1 98 ? -20.455 -2.228 31.748 1.00 90.94 98 ALA A O 1
ATOM 733 N N . GLY A 1 99 ? -20.855 -2.652 29.587 1.00 91.62 99 GLY A N 1
ATOM 734 C CA . GLY A 1 99 ? -22.310 -2.712 29.721 1.00 91.62 99 GLY A CA 1
ATOM 735 C C . GLY A 1 99 ? -22.764 -3.856 30.628 1.00 91.62 99 GLY A C 1
ATOM 736 O O . GLY A 1 99 ? -23.553 -3.643 31.547 1.00 91.62 99 GLY A O 1
ATOM 737 N N . VAL A 1 100 ? -22.225 -5.063 30.432 1.00 92.12 100 VAL A N 1
ATOM 738 C CA . VAL A 1 100 ? -22.549 -6.233 31.267 1.00 92.12 100 VAL A CA 1
ATOM 739 C C . VAL A 1 100 ? -22.137 -6.001 32.718 1.00 92.12 100 VAL A C 1
ATOM 741 O O . VAL A 1 100 ? -22.935 -6.250 33.622 1.00 92.12 100 VAL A O 1
ATOM 744 N N . THR A 1 101 ? -20.931 -5.482 32.960 1.00 91.31 101 THR A N 1
ATOM 745 C CA . THR A 1 101 ? -20.475 -5.168 34.324 1.00 91.31 101 THR A CA 1
ATOM 746 C C . THR A 1 101 ? -21.318 -4.075 34.975 1.00 91.31 101 THR A C 1
ATOM 748 O O . THR A 1 101 ? -21.691 -4.226 36.139 1.00 91.31 101 THR A O 1
ATOM 751 N N . ALA A 1 102 ? -21.710 -3.030 34.241 1.00 89.94 102 ALA A N 1
ATOM 752 C CA . ALA A 1 102 ? -22.616 -1.998 34.744 1.00 89.94 102 ALA A CA 1
ATOM 753 C C . ALA A 1 102 ? -23.998 -2.567 35.113 1.00 89.94 102 ALA A C 1
ATOM 755 O O . ALA A 1 102 ? -24.528 -2.259 36.183 1.00 89.94 102 ALA A O 1
ATOM 756 N N . ILE A 1 103 ? -24.561 -3.448 34.277 1.00 90.81 103 ILE A N 1
ATOM 757 C CA . ILE A 1 103 ? -25.841 -4.122 34.545 1.00 90.81 103 ILE A CA 1
ATOM 758 C C . ILE A 1 103 ? -25.730 -5.036 35.768 1.00 90.81 103 ILE A C 1
ATOM 760 O O . ILE A 1 103 ? -26.612 -5.023 36.628 1.00 90.81 103 ILE A O 1
ATOM 764 N N . MET A 1 104 ? -24.661 -5.830 35.865 1.00 89.00 104 MET A N 1
ATOM 765 C CA . MET A 1 104 ? -24.417 -6.706 37.013 1.00 89.00 104 MET A CA 1
ATOM 766 C C . MET A 1 104 ? -24.286 -5.903 38.307 1.00 89.00 104 MET A C 1
ATOM 768 O O . MET A 1 104 ? -24.934 -6.239 39.298 1.00 89.00 104 MET A O 1
ATOM 772 N N . TRP A 1 105 ? -23.517 -4.815 38.284 1.00 89.00 105 TRP A N 1
ATOM 773 C CA . TRP A 1 105 ? -23.353 -3.923 39.428 1.00 89.00 105 TRP A CA 1
ATOM 774 C C . TRP A 1 105 ? -24.675 -3.274 39.848 1.00 89.00 105 TRP A C 1
ATOM 776 O O . TRP A 1 105 ? -25.007 -3.252 41.035 1.00 89.00 105 TRP A O 1
ATOM 786 N N . TRP A 1 106 ? -25.470 -2.801 38.886 1.00 89.38 106 TRP A N 1
ATOM 787 C CA . TRP A 1 106 ? -26.783 -2.225 39.163 1.00 89.38 106 TRP A CA 1
ATOM 788 C C . TRP A 1 106 ? -27.733 -3.258 39.781 1.00 89.38 106 TRP A C 1
ATOM 790 O O . TRP A 1 106 ? -28.367 -2.982 40.798 1.00 89.38 106 TRP A O 1
ATOM 800 N N . ARG A 1 107 ? -27.767 -4.486 39.246 1.00 86.56 107 ARG A N 1
ATOM 801 C CA . ARG A 1 107 ? -28.585 -5.580 39.797 1.00 86.56 107 ARG A CA 1
ATOM 802 C C . ARG A 1 107 ? -28.145 -6.004 41.196 1.00 86.56 107 ARG A C 1
ATOM 804 O O . ARG A 1 107 ? -29.018 -6.288 42.011 1.00 86.56 107 ARG A 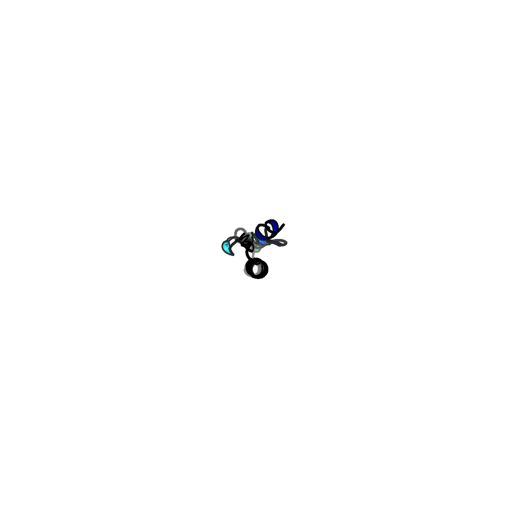O 1
ATOM 811 N N . ASP A 1 108 ? -26.844 -6.056 41.484 1.00 83.06 108 ASP A N 1
ATOM 812 C CA . ASP A 1 108 ? -26.346 -6.353 42.836 1.00 83.06 108 ASP A CA 1
ATOM 813 C C . ASP A 1 108 ? -26.754 -5.250 43.821 1.00 83.06 108 ASP A C 1
ATOM 815 O O . ASP A 1 108 ? -27.301 -5.525 44.888 1.00 83.06 108 ASP A O 1
ATOM 819 N N . ARG A 1 109 ? -26.608 -3.982 43.421 1.00 78.69 109 ARG A N 1
ATOM 820 C CA . ARG A 1 109 ? -27.019 -2.834 44.236 1.00 78.69 109 ARG A CA 1
ATOM 821 C C . ARG A 1 109 ? -28.519 -2.832 44.535 1.00 78.69 109 ARG A C 1
ATOM 823 O O . ARG A 1 109 ? -28.896 -2.564 45.671 1.00 78.69 109 ARG A O 1
ATOM 830 N N . SER A 1 110 ? -29.365 -3.160 43.560 1.00 76.25 110 SER A N 1
ATOM 831 C CA . SER A 1 110 ? -30.823 -3.238 43.741 1.00 76.25 110 SER A CA 1
ATOM 832 C C . SER A 1 110 ? -31.283 -4.443 44.567 1.00 76.25 110 SER A C 1
ATOM 834 O O . SER A 1 110 ? -32.416 -4.455 45.040 1.00 76.25 110 SER A O 1
ATOM 836 N N . ARG A 1 111 ? -30.437 -5.467 44.731 1.00 69.62 111 ARG A N 1
ATOM 837 C CA . ARG A 1 111 ? -30.743 -6.679 45.510 1.00 69.62 111 ARG A CA 1
ATOM 838 C C . ARG A 1 111 ? -30.252 -6.622 46.951 1.00 69.62 111 ARG A C 1
ATOM 840 O O . ARG A 1 111 ? -30.646 -7.479 47.737 1.00 69.62 111 ARG A O 1
ATOM 847 N N . ARG A 1 112 ? -29.435 -5.632 47.321 1.00 58.09 112 ARG A N 1
ATOM 848 C CA . ARG A 1 112 ? -29.088 -5.393 48.726 1.00 58.09 112 ARG A CA 1
ATOM 849 C C . ARG A 1 112 ? -30.328 -4.851 49.442 1.00 58.09 112 ARG A C 1
ATOM 851 O O . ARG A 1 112 ? -30.779 -3.759 49.095 1.00 58.09 112 ARG A O 1
ATOM 858 N N . PRO A 1 113 ? -30.893 -5.576 50.426 1.00 53.81 113 PRO A N 1
ATOM 859 C CA . PRO A 1 113 ? -31.922 -5.009 51.281 1.00 53.81 113 PRO A CA 1
ATOM 860 C C . PRO A 1 113 ? -31.318 -3.774 51.950 1.00 53.81 113 PRO A C 1
ATOM 862 O O . PRO A 1 113 ? -30.212 -3.850 52.491 1.00 53.81 113 PRO A O 1
ATOM 865 N N . GLY A 1 114 ? -32.016 -2.638 51.889 1.00 57.25 114 GLY A N 1
ATOM 866 C CA . GLY A 1 114 ? -31.635 -1.469 52.678 1.00 57.25 114 GLY A CA 1
ATOM 867 C C . GLY A 1 114 ? -31.465 -1.867 54.149 1.00 57.25 114 GLY A C 1
ATOM 868 O O . GLY A 1 114 ? -32.108 -2.832 54.583 1.00 57.25 114 GLY A O 1
ATOM 869 N N . PRO A 1 115 ? -30.595 -1.182 54.916 1.00 54.53 115 PRO A N 1
ATOM 870 C CA . PRO A 1 115 ? -30.462 -1.448 56.340 1.00 54.53 115 PRO A CA 1
ATOM 871 C C . PRO A 1 115 ? -31.864 -1.427 56.942 1.00 54.53 115 PRO A C 1
ATOM 873 O O . PRO A 1 115 ? -32.558 -0.411 56.873 1.00 54.53 115 PRO A O 1
ATOM 876 N N . ARG A 1 116 ? -32.316 -2.581 57.450 1.00 54.81 116 ARG A N 1
ATOM 877 C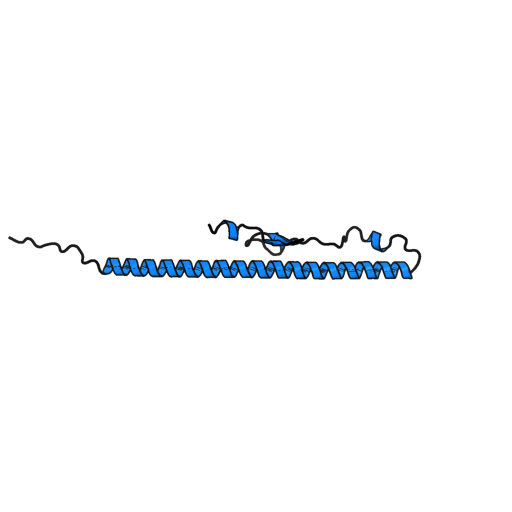 CA . ARG A 1 116 ? -33.534 -2.650 58.250 1.00 54.81 116 ARG A CA 1
ATOM 878 C C . ARG A 1 116 ? -33.268 -1.725 59.423 1.00 54.81 116 ARG A C 1
ATOM 880 O O . ARG A 1 116 ? -32.496 -2.075 60.311 1.00 54.81 116 ARG A O 1
ATOM 887 N N . VAL A 1 117 ? -33.851 -0.531 59.374 1.00 55.25 117 VAL A N 1
ATOM 888 C CA . VAL A 1 117 ? -34.015 0.326 60.538 1.00 55.25 117 VAL A CA 1
ATOM 889 C C . VAL A 1 117 ? -34.838 -0.519 61.495 1.00 55.25 117 VAL A C 1
ATOM 891 O O . VAL A 1 117 ? -36.048 -0.669 61.334 1.00 55.25 117 VAL A O 1
ATOM 894 N N . GLY A 1 118 ? -34.136 -1.208 62.393 1.00 49.94 118 GLY A N 1
ATOM 895 C CA . GLY A 1 118 ? -34.744 -1.889 63.510 1.00 49.94 118 GLY A CA 1
ATOM 896 C C . GLY A 1 118 ? -35.456 -0.819 64.310 1.00 49.94 118 GLY A C 1
ATOM 897 O O . GLY A 1 118 ? -34.813 -0.011 64.972 1.00 49.94 118 GLY A O 1
ATOM 898 N N . LEU A 1 119 ? -36.779 -0.798 64.184 1.00 55.09 119 LEU A N 1
ATOM 899 C CA . LEU A 1 119 ? -37.673 -0.300 65.211 1.00 55.09 119 LEU A CA 1
ATOM 900 C C . LEU A 1 119 ? -37.316 -1.065 66.498 1.00 55.09 119 LEU A C 1
ATOM 902 O O . LEU A 1 119 ? -37.800 -2.170 66.726 1.00 55.09 119 LEU A O 1
ATOM 906 N N . THR A 1 120 ? -36.411 -0.527 67.309 1.00 54.12 120 THR A N 1
ATOM 907 C CA . THR A 1 120 ? -36.407 -0.806 68.744 1.00 54.12 120 THR A CA 1
ATOM 908 C C . THR A 1 120 ? -37.378 0.184 69.352 1.00 54.12 120 THR A C 1
ATOM 910 O O . THR A 1 120 ? -37.009 1.302 69.705 1.00 54.12 120 THR A O 1
ATOM 913 N N . ASP A 1 121 ? -38.643 -0.217 69.350 1.00 58.19 121 ASP A N 1
ATOM 914 C CA . ASP A 1 121 ? -39.684 0.408 70.142 1.00 58.19 121 ASP A CA 1
ATOM 915 C C . ASP A 1 121 ? -39.826 -0.439 71.416 1.00 58.19 121 ASP A C 1
ATOM 917 O O . ASP A 1 121 ? -40.115 -1.635 71.319 1.00 58.19 121 ASP A O 1
ATOM 921 N N . ARG A 1 122 ? -39.650 0.229 72.565 1.00 51.09 122 ARG A N 1
ATOM 922 C CA . ARG A 1 122 ? -39.869 -0.208 73.962 1.00 51.09 122 ARG A CA 1
ATOM 923 C C . ARG A 1 122 ? -38.748 -0.938 74.699 1.00 51.09 122 ARG A C 1
ATOM 925 O O . ARG A 1 122 ? -38.303 -2.015 74.256 1.00 51.09 122 ARG A O 1
#

Foldseek 3Di:
DCVCQQQDWDDDVQKTLGGLPGDPVPIGGDAPQDPPPLVVLCVPPDDPVSVVSSVVVNVVSVVVRVVVVVVNSVVSVVVSVVVVVVVVVVVVVVVVVVVVVVVVVVVVVVPPDDPPPPPPDD

Mean predicted aligned error: 12.05 Å

Secondary structure (DSSP, 8-state):
--HHHHHS--EETTEE---TT--GGG-EE--S--TT-GGGGGTT--SHHHHHHHHHHHHHHHHHHHHHHHHHHHHHHHHHHHHHHHHHHHHHHHHHHHHHHHHHHHHHHHHS----------

Organism: NCBI:txid1089453

Sequence (122 aa):
MWVPLATSTMRAPGVDSGTIFASSSSWTYSSSFDANDTSSYYDGASSEADIRAGAEASIHDWLADVDRGAAAFDYCDERHSDRRVMLISLGVAAVVLAGVTAIMWWRDRSRRPGPRVGLTDR